Protein AF-A0A8J2QJD7-F1 (afdb_monomer)

Mean predicted aligned error: 7.19 Å

Secondary structure (DSSP, 8-state):
--SS--HHHHHHHHHHHHHHHHHHTHHHHH-SSS-HHHHHHHIIIIIHHHHHTTGGG----HHHHHHHHHHHHHHHHHHH--EE-TTS-EEPPPHHHHHHHTTT--HHHHHHHHHHHHHHHHHTS-TTSHHHHHHH---SSPPPSSPPPP-

Nearest PDB structures (foldseek):
  8s5f-assembly3_F  TM=2.044E-01  e=9.060E+00  Chlorogloeopsis sp.

Sequence (151 aa):
MSSRNKVGDEVNARIMAGSRCFYSLSKLFRSKYLRAKSKLSIYKTIIRPVTIYGCEAWSLTALETQKLAVFERKVLRKVFGPVKDADGDYRKRMNHELEALMNREKIVQIIKSQRLRWAGHVERMGKNRAPKIMTDWKPQQRRPRGRPRKR

Radius of gyration: 20.27 Å; Cα contacts (8 Å, |Δi|>4): 90; chains: 1; bounding box: 55×27×66 Å

pLDDT: mean 88.95, std 10.43, range [33.5, 97.12]

Foldseek 3Di:
DDPDPPLVVVLVVLLVQLVVQLVVCLVVLPDPPDDLVNLLVCCVPPSLCSNCPPLLPHPDDPVSLVVQQVSLLVSLCSSVDWDQDPVRDTDGDDPVNSCVSNVVDTSSVVSVVVNVVVVVVLVPDDCVDPSVVVVPDDDPDDDDPDDPDDD

Solvent-accessible surface area (backbone atoms only — not comparable to full-atom values): 9093 Å² total; per-residue (Å²): 134,74,96,66,88,50,53,66,59,54,52,51,52,22,51,51,50,21,48,52,54,47,60,74,44,40,68,61,50,69,38,84,86,55,52,72,69,57,53,48,48,50,40,63,70,51,36,46,51,55,38,50,64,72,40,63,78,54,80,74,50,74,67,54,52,49,51,54,52,51,49,53,54,53,51,50,46,68,54,65,44,63,42,71,47,96,91,67,51,80,41,79,70,52,71,66,61,54,35,58,77,50,72,68,66,46,72,68,58,52,42,52,51,46,30,51,52,48,51,54,49,42,67,72,45,59,74,89,38,67,71,31,41,63,68,70,58,72,78,93,68,81,78,72,91,73,80,79,82,84,127

Structure (mmCIF, N/CA/C/O backbone):
data_AF-A0A8J2QJD7-F1
#
_entry.id   AF-A0A8J2QJD7-F1
#
loop_
_atom_site.group_PDB
_atom_site.id
_atom_site.type_symbol
_atom_site.label_atom_id
_atom_site.label_alt_id
_atom_site.label_comp_id
_atom_site.label_asym_id
_atom_site.label_entity_id
_atom_site.label_seq_id
_atom_site.pdbx_PDB_ins_code
_atom_site.Cartn_x
_atom_site.Cartn_y
_atom_site.Cartn_z
_atom_site.occupancy
_atom_site.B_iso_or_equiv
_atom_site.auth_seq_id
_atom_site.auth_comp_id
_atom_site.auth_asym_id
_atom_site.auth_atom_id
_atom_site.pdbx_PDB_model_num
ATOM 1 N N . MET A 1 1 ? 4.359 14.177 -19.063 1.00 35.53 1 MET A N 1
ATOM 2 C CA . MET A 1 1 ? 5.285 13.190 -18.456 1.00 35.53 1 MET A CA 1
ATOM 3 C C . MET A 1 1 ? 6.493 13.955 -17.928 1.00 35.53 1 MET A C 1
ATOM 5 O O . MET A 1 1 ? 7.110 14.664 -18.707 1.00 35.53 1 MET A O 1
ATOM 9 N N . SER A 1 2 ? 6.756 13.940 -16.618 1.00 33.50 2 SER A N 1
ATOM 10 C CA . SER A 1 2 ? 7.812 14.770 -16.005 1.00 33.50 2 SER A CA 1
ATOM 11 C C . SER A 1 2 ? 9.211 14.251 -16.364 1.00 33.50 2 SER A C 1
ATOM 13 O O . SER A 1 2 ? 9.473 13.055 -16.264 1.00 33.50 2 SER A O 1
ATOM 15 N N . SER A 1 3 ? 10.108 15.154 -16.766 1.00 43.47 3 SER A N 1
ATOM 16 C CA . SER A 1 3 ? 11.447 14.898 -17.329 1.00 43.47 3 SER A CA 1
ATOM 17 C C . SER A 1 3 ? 12.481 14.315 -16.352 1.00 43.47 3 SER A C 1
ATOM 19 O O . SER A 1 3 ? 13.625 14.058 -16.724 1.00 43.47 3 SER A O 1
ATOM 21 N N . ARG A 1 4 ? 12.098 14.060 -15.096 1.00 48.75 4 ARG A N 1
ATOM 22 C CA . ARG A 1 4 ? 12.911 13.352 -14.100 1.00 48.75 4 ARG A CA 1
ATOM 23 C C . ARG A 1 4 ? 12.091 12.178 -13.584 1.00 48.75 4 ARG A C 1
ATOM 25 O O . ARG A 1 4 ? 11.202 12.363 -12.763 1.00 48.75 4 ARG A O 1
ATOM 32 N N . ASN A 1 5 ? 12.381 10.984 -14.099 1.00 56.94 5 ASN A N 1
ATOM 33 C CA . ASN A 1 5 ? 11.692 9.719 -13.824 1.00 56.94 5 ASN A CA 1
ATOM 34 C C . ASN A 1 5 ? 11.938 9.232 -12.376 1.00 56.94 5 ASN A C 1
ATOM 36 O O . ASN A 1 5 ? 12.553 8.195 -12.131 1.00 56.94 5 ASN A O 1
ATOM 40 N N . LYS A 1 6 ? 11.539 10.041 -11.391 1.00 76.75 6 LYS A N 1
ATOM 41 C CA . LYS A 1 6 ? 11.663 9.751 -9.965 1.00 76.75 6 LYS A CA 1
ATOM 42 C C . LYS A 1 6 ? 10.406 9.015 -9.524 1.00 76.75 6 LYS A C 1
ATOM 44 O O . LYS A 1 6 ? 9.474 9.620 -9.005 1.00 76.75 6 LYS A O 1
ATOM 49 N N . VAL A 1 7 ? 10.400 7.696 -9.714 1.00 82.88 7 VAL A N 1
ATOM 50 C CA . VAL A 1 7 ? 9.332 6.794 -9.237 1.00 82.88 7 VAL A CA 1
ATOM 51 C C . VAL A 1 7 ? 8.975 7.082 -7.772 1.00 82.88 7 VAL A C 1
ATOM 53 O O . VAL A 1 7 ? 7.803 7.088 -7.410 1.00 82.88 7 VAL A O 1
ATOM 56 N N . GLY A 1 8 ? 9.966 7.420 -6.941 1.00 86.56 8 GLY A N 1
ATOM 57 C CA . GLY A 1 8 ? 9.748 7.831 -5.555 1.00 86.56 8 GLY A CA 1
ATOM 58 C C . GLY A 1 8 ? 8.813 9.036 -5.376 1.00 86.56 8 GLY A C 1
ATOM 59 O O . GLY A 1 8 ? 7.991 9.019 -4.459 1.00 86.56 8 GLY A O 1
ATOM 60 N N . ASP A 1 9 ? 8.885 10.052 -6.241 1.00 90.38 9 ASP A N 1
ATOM 61 C CA . ASP A 1 9 ? 8.018 11.239 -6.166 1.00 90.38 9 ASP A CA 1
ATOM 62 C C . ASP A 1 9 ? 6.580 10.890 -6.561 1.00 90.38 9 ASP A C 1
ATOM 64 O O . ASP A 1 9 ? 5.631 11.321 -5.905 1.00 90.38 9 ASP A O 1
ATOM 68 N N . GLU A 1 10 ? 6.412 10.038 -7.575 1.00 91.44 10 GLU A N 1
ATOM 69 C CA . GLU A 1 10 ? 5.099 9.536 -7.982 1.00 91.44 10 GLU A CA 1
ATOM 70 C C . GLU A 1 10 ? 4.457 8.677 -6.883 1.00 91.44 10 GLU A C 1
ATOM 72 O O . GLU A 1 10 ? 3.295 8.885 -6.525 1.00 91.44 10 GLU A O 1
ATOM 77 N N . VAL A 1 11 ? 5.224 7.762 -6.281 1.00 92.44 11 VAL A N 1
ATOM 78 C CA . VAL A 1 11 ? 4.763 6.944 -5.151 1.00 92.44 11 VAL A CA 1
ATOM 79 C C . VAL A 1 11 ? 4.343 7.836 -3.982 1.00 92.44 11 VAL A C 1
ATOM 81 O O . VAL A 1 11 ? 3.276 7.628 -3.401 1.00 92.44 11 VAL A O 1
ATOM 84 N N . ASN A 1 12 ? 5.130 8.865 -3.653 1.00 93.81 12 ASN A N 1
A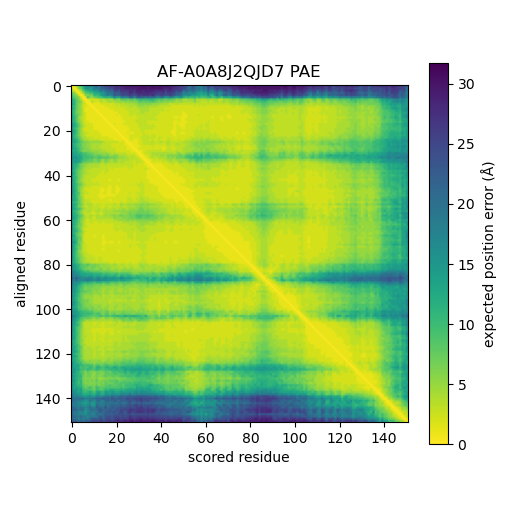TOM 85 C CA . ASN A 1 12 ? 4.766 9.821 -2.607 1.00 93.81 12 ASN A CA 1
ATOM 86 C C . ASN A 1 12 ? 3.474 10.577 -2.966 1.00 93.81 12 ASN A C 1
ATOM 88 O O . ASN A 1 12 ? 2.589 10.705 -2.119 1.00 93.81 12 ASN A O 1
ATOM 92 N N . ALA A 1 13 ? 3.319 11.032 -4.214 1.00 94.56 13 ALA A N 1
ATOM 93 C CA . ALA A 1 13 ? 2.105 11.701 -4.682 1.00 94.56 13 ALA A CA 1
ATOM 94 C C . ALA A 1 13 ? 0.862 10.812 -4.539 1.00 94.56 13 ALA A C 1
ATOM 96 O O . ALA A 1 13 ? -0.198 11.271 -4.108 1.00 94.56 13 ALA A O 1
ATOM 97 N N . ARG A 1 14 ? 0.999 9.516 -4.815 1.00 95.25 14 ARG A N 1
ATOM 98 C CA . ARG A 1 14 ? -0.088 8.537 -4.694 1.00 95.25 14 ARG A CA 1
ATOM 99 C C . ARG A 1 14 ? -0.420 8.198 -3.251 1.00 95.25 14 ARG A C 1
ATOM 101 O O . ARG A 1 14 ? -1.595 8.108 -2.906 1.00 95.25 14 ARG A O 1
ATOM 108 N N . ILE A 1 15 ? 0.585 8.113 -2.382 1.00 96.19 15 ILE A N 1
ATOM 109 C CA . ILE A 1 15 ? 0.385 8.016 -0.930 1.00 96.19 15 ILE A CA 1
ATOM 110 C C . ILE A 1 15 ? -0.350 9.258 -0.403 1.00 96.19 15 ILE A C 1
ATOM 112 O O . ILE A 1 15 ? -1.243 9.134 0.440 1.00 96.19 15 ILE A O 1
ATOM 116 N N . MET A 1 16 ? -0.027 10.455 -0.902 1.00 96.69 16 MET A N 1
ATOM 117 C CA . MET A 1 16 ? -0.748 11.681 -0.545 1.00 96.69 16 MET A CA 1
ATOM 118 C C . MET A 1 16 ? -2.196 11.655 -1.044 1.00 96.69 16 MET A C 1
ATOM 120 O O . MET A 1 16 ? -3.100 11.982 -0.276 1.00 96.69 16 MET A O 1
ATOM 124 N N . ALA A 1 17 ? -2.443 11.211 -2.278 1.00 96.69 17 ALA A N 1
ATOM 125 C CA . ALA A 1 17 ? -3.795 11.048 -2.813 1.00 96.69 17 ALA A CA 1
ATOM 126 C C . ALA A 1 17 ? -4.617 10.038 -1.990 1.00 96.69 17 ALA A C 1
ATOM 128 O O . ALA A 1 17 ? -5.733 10.342 -1.568 1.00 96.69 17 ALA A O 1
ATOM 129 N N . GLY A 1 18 ? -4.030 8.882 -1.667 1.00 96.69 18 GLY A N 1
ATOM 130 C CA . GLY A 1 18 ? -4.629 7.882 -0.783 1.00 96.69 18 GLY A CA 1
ATOM 131 C C . GLY A 1 18 ? -4.903 8.426 0.620 1.00 96.69 18 GLY A C 1
ATOM 132 O O . GLY A 1 18 ? -5.959 8.165 1.192 1.00 96.69 18 GLY A O 1
ATOM 133 N N . SER A 1 19 ? -3.996 9.245 1.161 1.00 96.56 19 SER A N 1
ATOM 134 C CA . SER A 1 19 ? -4.188 9.917 2.452 1.00 96.56 19 SER A CA 1
ATOM 135 C C . SER A 1 19 ? -5.364 10.893 2.411 1.00 96.56 19 SER A C 1
ATOM 137 O O . SER A 1 19 ? -6.206 10.857 3.304 1.00 96.56 19 SER A O 1
ATOM 139 N N . ARG A 1 20 ? -5.459 11.733 1.373 1.00 97.12 20 ARG A N 1
ATOM 140 C CA . ARG A 1 20 ? -6.580 12.671 1.180 1.00 97.12 20 ARG A CA 1
ATOM 141 C C . ARG A 1 20 ? -7.913 11.929 1.079 1.00 97.12 20 ARG A C 1
ATOM 143 O O . ARG A 1 20 ? -8.853 12.285 1.783 1.00 97.12 20 ARG A O 1
ATOM 150 N N . CYS A 1 21 ? -7.958 10.857 0.288 1.00 96.69 21 CYS A N 1
ATOM 151 C CA . CYS A 1 21 ? -9.124 9.979 0.168 1.00 96.69 21 CYS A CA 1
ATOM 152 C C . CYS A 1 21 ? -9.504 9.326 1.510 1.00 96.69 21 CYS A C 1
ATOM 154 O O . CYS A 1 21 ? -10.670 9.282 1.888 1.00 96.69 21 CYS A O 1
ATOM 156 N N . PHE A 1 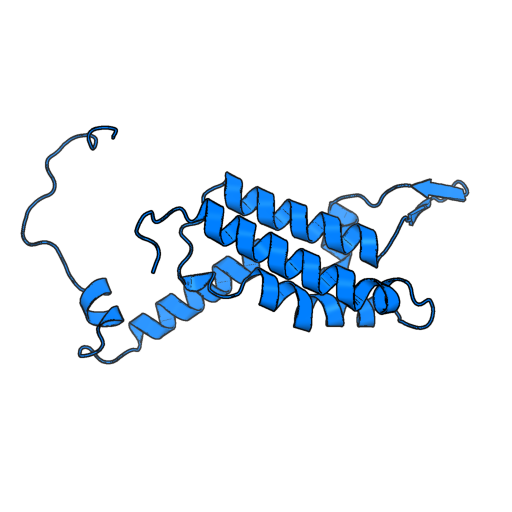22 ? -8.525 8.868 2.290 1.00 96.19 22 PHE A N 1
ATOM 157 C CA . PHE A 1 22 ? -8.796 8.343 3.625 1.00 96.19 22 PHE A CA 1
ATOM 158 C C . PHE A 1 22 ? -9.399 9.409 4.555 1.00 96.19 22 PHE A C 1
ATOM 160 O O . PHE A 1 22 ? -10.353 9.126 5.280 1.00 96.19 22 PHE A O 1
ATOM 167 N N . TYR A 1 23 ? -8.858 10.631 4.549 1.00 95.50 23 TYR A N 1
ATOM 168 C CA . TYR A 1 23 ? -9.349 11.700 5.418 1.00 95.50 23 TYR A CA 1
ATOM 169 C C . TYR A 1 23 ? -10.740 12.199 5.022 1.00 95.50 23 TYR A C 1
ATOM 171 O O . TYR A 1 23 ? -11.531 12.485 5.923 1.00 95.50 23 TYR A O 1
ATOM 179 N N . SER A 1 24 ? -11.091 12.223 3.733 1.00 95.56 24 SER A N 1
ATOM 180 C CA . SER A 1 24 ? -12.464 12.540 3.313 1.00 95.56 24 SER A CA 1
ATOM 181 C C . SER A 1 24 ? -13.470 11.494 3.813 1.00 95.56 24 SER A C 1
ATOM 183 O O . SER A 1 24 ? -14.555 11.848 4.266 1.00 95.56 24 SER A O 1
ATOM 185 N N . LEU A 1 25 ? -13.077 10.217 3.856 1.00 94.00 25 LEU A N 1
ATOM 186 C CA . LEU A 1 25 ? -13.891 9.112 4.380 1.00 94.00 25 LEU A CA 1
ATOM 187 C C . LEU A 1 25 ? -13.764 8.908 5.901 1.00 94.00 25 LEU A C 1
ATOM 189 O O . LEU A 1 25 ? -14.334 7.967 6.460 1.00 94.00 25 LEU A O 1
ATOM 193 N N . SER A 1 26 ? -13.035 9.775 6.608 1.00 91.62 26 SER A N 1
ATOM 194 C CA . SER A 1 26 ? -12.740 9.595 8.036 1.00 91.62 26 SER A CA 1
ATOM 195 C C . SER A 1 26 ? -13.995 9.509 8.911 1.00 91.62 26 SER A C 1
ATOM 197 O O . SER A 1 26 ? -14.017 8.723 9.860 1.00 91.62 26 SER A O 1
ATOM 199 N N . LYS A 1 27 ? -15.057 10.252 8.568 1.00 91.50 27 LYS A N 1
ATOM 200 C CA . LYS A 1 27 ? -16.359 10.193 9.255 1.00 91.50 27 LYS A CA 1
ATOM 201 C C . LYS A 1 27 ? -16.974 8.791 9.183 1.00 91.50 27 LYS A C 1
ATOM 203 O O . LYS A 1 27 ? -17.436 8.278 10.199 1.00 91.50 27 LYS A O 1
ATOM 208 N N . LEU A 1 28 ? -16.895 8.133 8.023 1.00 92.12 28 LEU A N 1
ATOM 209 C CA . LEU A 1 28 ? -17.382 6.761 7.849 1.00 92.12 28 LEU A CA 1
ATOM 210 C C . LEU A 1 28 ? -16.568 5.782 8.701 1.00 92.12 28 LEU A C 1
ATOM 212 O O . LEU A 1 28 ? -17.134 4.975 9.432 1.00 92.12 28 LEU A O 1
ATOM 216 N N . PHE A 1 29 ? -15.238 5.885 8.689 1.00 92.00 29 PHE A N 1
ATOM 217 C CA . PHE A 1 29 ? -14.401 4.982 9.487 1.00 92.00 29 PHE A CA 1
ATOM 218 C C . PHE A 1 29 ? -14.565 5.165 11.000 1.00 92.00 29 PHE A C 1
ATOM 220 O O . PHE A 1 29 ? -14.412 4.193 11.740 1.00 92.00 29 PHE A O 1
ATOM 227 N N . ARG A 1 30 ? -14.925 6.367 11.464 1.00 88.44 30 ARG A N 1
ATOM 228 C CA . ARG A 1 30 ? -15.246 6.640 12.876 1.00 88.44 30 ARG A CA 1
ATOM 229 C C . ARG A 1 30 ? -16.640 6.166 13.287 1.00 88.44 30 ARG A C 1
ATOM 231 O O . ARG A 1 30 ? -16.872 5.961 14.473 1.00 88.44 30 ARG A O 1
ATOM 238 N N . SER A 1 31 ? -17.549 5.960 12.334 1.00 89.81 31 SER A N 1
ATOM 239 C CA . SER A 1 31 ? -18.907 5.498 12.621 1.00 89.81 31 SER A CA 1
ATOM 240 C C . SER A 1 31 ? -18.904 4.137 13.327 1.00 89.81 31 SER A C 1
ATOM 242 O O . SER A 1 31 ? -18.224 3.197 12.892 1.00 89.81 31 SER A O 1
ATOM 244 N N . LYS A 1 32 ? -19.684 4.031 14.412 1.00 85.69 32 LYS A N 1
ATOM 245 C CA . LYS A 1 32 ? -19.929 2.776 15.144 1.00 85.69 32 LYS A CA 1
ATOM 246 C C . LYS A 1 32 ? -20.904 1.852 14.405 1.00 85.69 32 LYS A C 1
ATOM 248 O O . LYS A 1 32 ? -20.875 0.648 14.624 1.00 85.69 32 LYS A O 1
ATOM 253 N N . TYR A 1 33 ? -21.708 2.398 13.491 1.00 89.56 33 TYR A N 1
ATOM 254 C CA . TYR A 1 33 ? -22.707 1.645 12.727 1.00 89.56 33 TYR A CA 1
ATOM 255 C C . TYR A 1 33 ? -22.091 0.749 11.645 1.00 89.56 33 TYR A C 1
ATOM 257 O O . TYR A 1 33 ? -22.700 -0.225 11.209 1.00 89.56 33 TYR A O 1
ATOM 265 N N . LEU A 1 34 ? -20.866 1.053 11.202 1.00 89.62 34 LEU A N 1
ATOM 266 C CA . LEU A 1 34 ? -20.178 0.245 10.202 1.00 89.62 34 LEU A CA 1
ATOM 267 C C . LEU A 1 34 ? -19.401 -0.898 10.853 1.00 89.62 34 LEU A C 1
ATOM 269 O O . LEU A 1 34 ? -18.459 -0.684 11.619 1.00 89.62 34 LEU A O 1
ATOM 273 N N . ARG A 1 35 ? -19.738 -2.125 10.449 1.00 91.50 35 ARG A N 1
ATOM 274 C CA . ARG A 1 35 ? -18.983 -3.331 10.808 1.00 91.50 35 ARG A CA 1
ATOM 275 C C . ARG A 1 35 ? -17.550 -3.258 10.271 1.00 91.50 35 ARG A C 1
ATOM 277 O O . ARG A 1 35 ? -17.290 -2.689 9.208 1.00 91.50 35 ARG A O 1
ATOM 284 N N . ALA A 1 36 ? -16.624 -3.918 10.966 1.00 89.25 36 ALA A N 1
ATOM 285 C CA . ALA A 1 36 ? -15.214 -4.002 10.579 1.00 89.25 36 ALA A CA 1
ATOM 286 C C . ALA A 1 36 ? -15.023 -4.524 9.140 1.00 89.25 36 ALA A C 1
ATOM 288 O O . ALA A 1 36 ? -14.242 -3.958 8.377 1.00 89.25 36 ALA A O 1
ATOM 289 N N . LYS A 1 37 ? -15.799 -5.542 8.736 1.00 90.94 37 LYS A N 1
ATOM 290 C CA . LYS A 1 37 ? -15.784 -6.094 7.370 1.00 90.94 37 LYS A CA 1
ATOM 291 C C . LYS A 1 37 ? -16.167 -5.050 6.315 1.00 90.94 37 LYS A C 1
ATOM 293 O O . LYS A 1 37 ? -15.502 -4.955 5.292 1.00 90.94 37 LYS A O 1
ATOM 298 N N . SER A 1 38 ? -17.181 -4.225 6.575 1.00 93.12 38 SER A N 1
ATOM 299 C CA . SER A 1 38 ? -17.596 -3.161 5.650 1.00 93.12 38 SER A CA 1
ATOM 300 C C . SER A 1 38 ? -16.525 -2.078 5.527 1.00 93.12 38 SER A C 1
ATOM 302 O O . SER A 1 38 ? -16.199 -1.659 4.420 1.00 93.12 38 SER A O 1
ATOM 304 N N . LYS A 1 39 ? -15.905 -1.676 6.646 1.00 92.81 39 LYS A N 1
ATOM 305 C CA . LYS A 1 39 ? -14.768 -0.739 6.636 1.00 92.81 39 LYS A CA 1
ATOM 306 C C . LYS A 1 39 ? -13.585 -1.295 5.837 1.00 92.81 39 LYS A C 1
ATOM 308 O O . LYS A 1 39 ? -12.961 -0.564 5.069 1.00 92.81 39 LYS A O 1
ATOM 313 N N . LEU A 1 40 ? -13.309 -2.592 5.977 1.00 92.75 40 LEU A N 1
ATOM 314 C CA . LEU A 1 40 ? -12.295 -3.2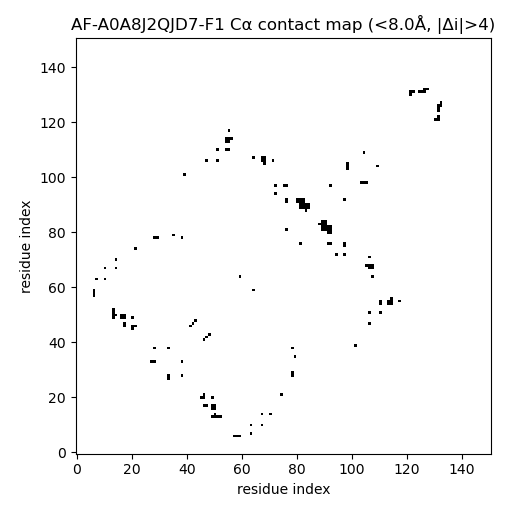79 5.186 1.00 92.75 40 LEU A CA 1
ATOM 315 C C . LEU A 1 40 ? -12.624 -3.248 3.689 1.00 92.75 40 LEU A C 1
ATOM 317 O O . LEU A 1 40 ? -11.749 -2.926 2.887 1.00 92.75 40 LEU A O 1
ATOM 321 N N . SER A 1 41 ? -13.872 -3.541 3.316 1.00 93.38 41 SER A N 1
ATOM 322 C CA . SER A 1 41 ? -14.315 -3.463 1.922 1.00 93.38 41 SER A CA 1
ATOM 323 C C . SER A 1 41 ? -14.113 -2.062 1.352 1.00 93.38 41 SER A C 1
ATOM 325 O O . SER A 1 41 ? -13.489 -1.941 0.307 1.00 93.38 41 SER A O 1
ATOM 327 N N . ILE A 1 42 ? -14.519 -1.006 2.070 1.00 94.25 42 ILE A N 1
ATOM 328 C CA . ILE A 1 42 ? -14.315 0.395 1.651 1.00 94.25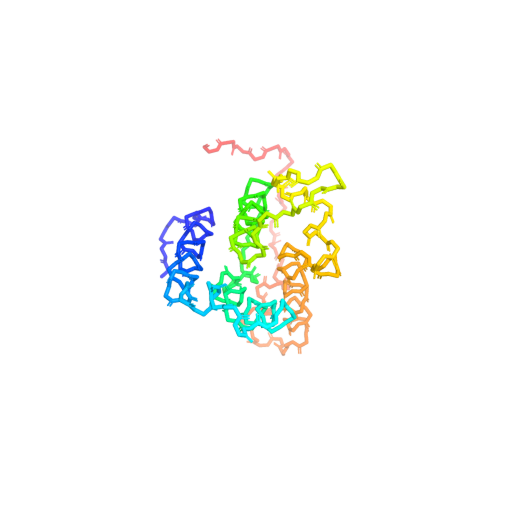 42 ILE A CA 1
ATOM 329 C C . ILE A 1 42 ? -12.827 0.697 1.423 1.00 94.25 42 ILE A C 1
ATOM 331 O O . ILE A 1 42 ? -12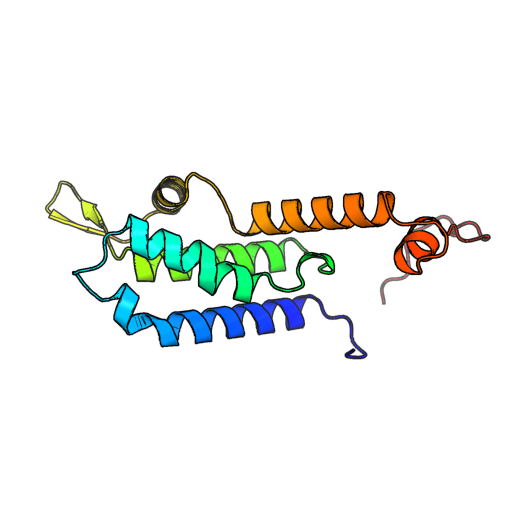.455 1.332 0.435 1.00 94.25 42 ILE A O 1
ATOM 335 N N . TYR A 1 43 ? -11.949 0.229 2.314 1.00 94.12 43 TYR A N 1
ATOM 336 C CA . TYR A 1 43 ? -10.508 0.377 2.119 1.00 94.12 43 TYR A CA 1
ATOM 337 C C . TYR A 1 43 ? -10.036 -0.313 0.828 1.00 94.12 43 TYR A C 1
ATOM 339 O O . TYR A 1 43 ? -9.319 0.302 0.033 1.00 94.12 43 TYR A O 1
ATOM 347 N N . LYS A 1 44 ? -10.447 -1.569 0.610 1.00 93.94 44 LYS A N 1
ATOM 348 C CA . LYS A 1 44 ? -10.045 -2.368 -0.555 1.00 93.94 44 LYS A CA 1
ATOM 349 C C . LYS A 1 44 ? -10.579 -1.809 -1.875 1.00 93.94 44 LYS A C 1
ATOM 351 O O . LYS A 1 44 ? -9.873 -1.916 -2.871 1.00 93.94 44 LYS A O 1
ATOM 356 N N . THR A 1 45 ? -11.779 -1.229 -1.890 1.00 94.75 45 THR A N 1
ATOM 357 C CA . THR A 1 45 ? -12.442 -0.766 -3.119 1.00 94.75 45 THR A CA 1
ATOM 358 C C . THR A 1 45 ? -12.180 0.697 -3.451 1.00 94.75 45 THR A C 1
ATOM 360 O O . THR A 1 45 ? -12.202 1.047 -4.624 1.00 94.75 45 THR A O 1
ATOM 363 N N . ILE A 1 46 ? -11.906 1.553 -2.460 1.00 95.62 46 ILE A N 1
ATOM 364 C CA . ILE A 1 46 ? -11.746 2.997 -2.694 1.00 95.62 46 ILE A CA 1
ATOM 365 C C . ILE A 1 46 ? -10.300 3.440 -2.462 1.00 95.62 46 ILE A C 1
ATOM 367 O O . ILE A 1 46 ? -9.623 3.903 -3.378 1.00 95.62 46 ILE A O 1
ATOM 371 N N . ILE A 1 47 ? -9.782 3.270 -1.245 1.00 95.69 47 ILE A N 1
ATOM 372 C CA . ILE A 1 47 ? -8.486 3.855 -0.857 1.00 95.69 47 ILE A CA 1
ATOM 373 C C . ILE A 1 47 ? -7.321 3.134 -1.535 1.00 95.69 47 ILE A C 1
ATOM 375 O O . ILE A 1 47 ? -6.374 3.771 -2.010 1.00 95.69 47 ILE A O 1
ATOM 379 N N . ARG A 1 48 ? -7.364 1.798 -1.556 1.00 95.38 48 ARG A N 1
ATOM 380 C CA . ARG A 1 48 ? -6.293 0.984 -2.132 1.00 95.38 48 ARG A CA 1
ATOM 381 C C . ARG A 1 48 ? -6.122 1.273 -3.632 1.00 95.38 48 ARG A C 1
ATOM 383 O O . ARG A 1 48 ? -4.993 1.612 -3.986 1.00 95.38 48 ARG A O 1
ATOM 390 N N . PRO A 1 49 ? -7.167 1.251 -4.486 1.00 95.69 49 PRO A N 1
ATOM 391 C CA . PRO A 1 49 ? -7.040 1.586 -5.906 1.00 95.69 49 PRO A CA 1
ATOM 392 C C . PRO A 1 49 ? -6.497 2.993 -6.154 1.00 95.69 49 PRO A C 1
ATOM 394 O O . PRO A 1 49 ? -5.601 3.155 -6.976 1.00 95.69 49 PRO A O 1
ATOM 397 N N . VAL A 1 50 ? -6.942 3.996 -5.387 1.00 96.44 50 VAL A N 1
ATOM 398 C CA . VAL A 1 50 ? -6.415 5.373 -5.487 1.00 96.44 50 VAL A CA 1
ATOM 399 C C . VAL A 1 50 ? -4.91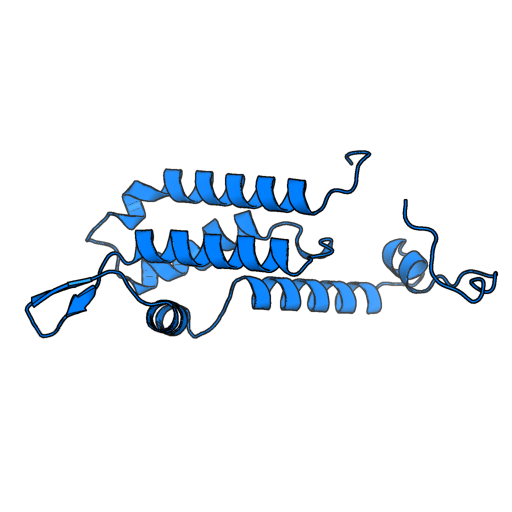0 5.420 -5.207 1.00 96.44 50 VAL A C 1
ATOM 401 O O . VAL A 1 50 ? -4.165 6.139 -5.876 1.00 96.44 50 VAL A O 1
ATOM 404 N N . THR A 1 51 ? -4.454 4.626 -4.237 1.00 95.81 51 THR A N 1
ATOM 405 C CA . THR A 1 51 ? -3.047 4.577 -3.822 1.00 95.81 51 THR A CA 1
ATOM 406 C C . THR A 1 51 ? -2.169 3.823 -4.819 1.00 95.81 51 THR A C 1
ATOM 408 O O . THR A 1 51 ? -1.006 4.173 -4.965 1.00 95.81 51 THR A O 1
ATOM 411 N N . ILE A 1 52 ? -2.684 2.790 -5.493 1.00 95.00 52 ILE A N 1
ATOM 412 C CA . ILE A 1 52 ? -1.903 1.945 -6.419 1.00 95.00 52 ILE A CA 1
ATOM 413 C C . ILE A 1 52 ? -2.157 2.259 -7.894 1.00 95.00 52 ILE A C 1
ATOM 415 O O . ILE A 1 52 ? -1.712 1.517 -8.768 1.00 95.00 52 ILE A O 1
ATOM 419 N N . TYR A 1 53 ? -2.889 3.327 -8.196 1.00 93.56 53 TYR A N 1
ATOM 420 C CA . TYR A 1 53 ? -3.155 3.703 -9.576 1.00 93.56 53 TYR A CA 1
ATOM 421 C C . TYR A 1 53 ? -1.842 3.936 -10.332 1.00 93.56 53 TYR A C 1
ATOM 423 O O . TYR A 1 53 ? -0.992 4.710 -9.887 1.00 93.56 53 TYR A O 1
ATOM 431 N N . GLY A 1 54 ? -1.703 3.291 -11.492 1.00 89.62 54 GLY A N 1
ATOM 432 C CA . GLY A 1 54 ? -0.504 3.384 -12.327 1.00 89.62 54 GLY A CA 1
ATOM 433 C C . GLY A 1 54 ? 0.676 2.535 -11.845 1.00 89.62 54 GLY A C 1
ATOM 434 O O . GLY A 1 54 ? 1.753 2.618 -12.428 1.00 89.62 54 GLY A O 1
ATOM 435 N N . CYS A 1 55 ? 0.500 1.676 -10.831 1.00 92.31 55 CYS A N 1
ATOM 436 C CA . CYS A 1 55 ? 1.606 0.887 -10.281 1.00 92.31 55 CYS A CA 1
ATOM 437 C C . CYS A 1 55 ? 2.223 -0.126 -11.258 1.00 92.31 55 CYS A C 1
ATOM 439 O O . CYS A 1 55 ? 3.300 -0.659 -10.993 1.00 92.31 55 CYS A O 1
ATOM 441 N N . GLU A 1 56 ? 1.545 -0.412 -12.370 1.00 89.94 56 GLU A N 1
ATOM 442 C CA . GLU A 1 56 ? 2.031 -1.271 -13.453 1.00 89.94 56 GLU A CA 1
ATOM 443 C C . GLU A 1 56 ? 3.330 -0.733 -14.072 1.00 89.94 56 GLU A C 1
ATOM 445 O O . GLU A 1 56 ? 4.211 -1.515 -14.428 1.00 89.94 56 GLU A O 1
ATOM 450 N N . ALA A 1 57 ? 3.484 0.596 -14.108 1.00 87.06 57 ALA A N 1
ATOM 451 C CA . ALA A 1 57 ? 4.657 1.285 -14.640 1.00 87.06 57 ALA A CA 1
ATOM 452 C C . ALA A 1 57 ? 5.740 1.580 -13.582 1.00 87.06 57 ALA A C 1
ATOM 454 O O . ALA A 1 57 ? 6.793 2.125 -13.913 1.00 87.06 57 ALA A O 1
ATOM 455 N N . TRP A 1 58 ? 5.517 1.244 -12.304 1.00 90.00 58 TRP A N 1
ATOM 456 C CA . TRP A 1 58 ? 6.462 1.586 -11.238 1.00 90.00 58 TRP A CA 1
ATOM 457 C C . TRP A 1 58 ? 7.625 0.601 -11.138 1.00 90.00 58 TRP A C 1
ATOM 459 O O . TRP A 1 58 ? 7.455 -0.590 -10.850 1.00 90.00 58 TRP A O 1
ATOM 469 N N . SER A 1 59 ? 8.838 1.140 -11.228 1.00 87.00 59 SER A N 1
ATOM 470 C CA . SER A 1 59 ? 10.071 0.455 -10.833 1.00 87.00 59 SER A CA 1
ATOM 471 C C . SER A 1 59 ? 10.318 0.641 -9.334 1.00 87.00 59 SER A C 1
ATOM 473 O O . SER A 1 59 ? 11.120 1.475 -8.929 1.00 87.00 59 SER A O 1
ATOM 475 N N . LEU A 1 60 ? 9.585 -0.113 -8.507 1.00 88.25 60 LEU A N 1
ATOM 476 C CA . LEU A 1 60 ? 9.686 -0.034 -7.045 1.00 88.25 60 LEU A CA 1
ATOM 477 C C . LEU A 1 60 ? 11.020 -0.584 -6.517 1.00 88.25 60 LEU A C 1
ATOM 479 O O . LEU A 1 60 ? 11.348 -1.752 -6.729 1.00 88.25 60 LEU A O 1
ATOM 483 N N . THR A 1 61 ? 11.729 0.229 -5.742 1.00 91.00 61 THR A N 1
ATOM 484 C CA . THR A 1 61 ? 12.827 -0.181 -4.862 1.00 91.00 61 THR A CA 1
ATOM 485 C C . THR A 1 61 ? 12.291 -0.709 -3.524 1.00 91.00 61 THR A C 1
ATOM 487 O O . THR A 1 61 ? 11.098 -0.610 -3.201 1.00 91.00 61 THR A O 1
ATOM 490 N N . ALA A 1 62 ? 13.186 -1.267 -2.702 1.00 91.06 62 ALA A N 1
ATOM 491 C CA . ALA A 1 62 ? 12.854 -1.707 -1.347 1.00 91.06 62 ALA A CA 1
ATOM 492 C C . ALA A 1 62 ? 12.293 -0.559 -0.485 1.00 91.06 62 ALA A C 1
ATOM 494 O O . ALA A 1 62 ? 11.341 -0.765 0.272 1.00 91.06 62 ALA A O 1
ATOM 495 N N . LEU A 1 63 ? 12.815 0.660 -0.661 1.00 92.38 63 LEU A N 1
ATOM 496 C CA . LEU A 1 63 ? 12.384 1.839 0.086 1.00 92.38 63 LEU A CA 1
ATOM 497 C C . LEU A 1 63 ? 10.939 2.231 -0.250 1.00 92.38 63 LEU A C 1
ATOM 499 O O . LEU A 1 63 ? 10.130 2.428 0.657 1.00 92.38 63 LEU A O 1
ATOM 503 N N . GLU A 1 64 ? 10.575 2.322 -1.535 1.00 92.69 64 GLU A N 1
ATOM 504 C CA . GLU A 1 64 ? 9.191 2.654 -1.913 1.00 92.69 64 GLU A CA 1
ATOM 505 C C . GLU A 1 64 ? 8.208 1.554 -1.506 1.00 92.69 64 GLU A C 1
ATOM 507 O O . GLU A 1 64 ? 7.108 1.839 -1.027 1.00 92.69 64 GLU A O 1
ATOM 512 N N . THR A 1 65 ? 8.628 0.293 -1.620 1.00 93.38 65 THR A N 1
ATOM 513 C CA . THR A 1 65 ? 7.838 -0.857 -1.165 1.00 93.38 65 THR A CA 1
ATOM 514 C C . THR A 1 65 ? 7.532 -0.756 0.332 1.00 93.38 65 THR A C 1
ATOM 516 O O . THR A 1 65 ? 6.388 -0.951 0.756 1.00 93.38 65 THR A O 1
ATOM 519 N N . GLN A 1 66 ? 8.532 -0.391 1.140 1.00 94.69 66 GLN A N 1
ATOM 520 C CA . GLN A 1 66 ? 8.360 -0.177 2.573 1.00 94.69 66 GLN A CA 1
ATOM 521 C C . GLN A 1 66 ? 7.431 1.007 2.863 1.00 94.69 66 GLN A C 1
ATOM 523 O O . GLN A 1 66 ? 6.547 0.881 3.710 1.00 94.69 66 GLN A O 1
ATOM 528 N N . LYS A 1 67 ? 7.566 2.131 2.145 1.00 94.75 67 LYS A N 1
ATOM 529 C CA . LYS A 1 67 ? 6.678 3.298 2.301 1.00 94.75 67 LYS A CA 1
ATOM 530 C C . LYS A 1 67 ? 5.208 2.940 2.077 1.00 94.75 67 LYS A C 1
ATOM 532 O O . LYS A 1 67 ? 4.361 3.304 2.892 1.00 94.75 67 LYS A O 1
ATOM 537 N N . LEU A 1 68 ? 4.907 2.181 1.022 1.00 95.00 68 LEU A N 1
ATOM 538 C CA . LEU A 1 68 ? 3.547 1.719 0.719 1.00 95.00 68 LEU A CA 1
ATOM 539 C C . LEU A 1 68 ? 3.000 0.788 1.811 1.00 95.00 68 LEU A C 1
ATOM 541 O O . LEU A 1 68 ? 1.861 0.952 2.251 1.00 95.00 68 LEU A O 1
ATOM 545 N N . ALA A 1 69 ? 3.821 -0.140 2.310 1.00 94.44 69 ALA A N 1
ATOM 546 C CA . ALA A 1 69 ? 3.433 -1.027 3.406 1.00 94.44 69 ALA A CA 1
ATOM 547 C C . ALA A 1 69 ? 3.194 -0.265 4.726 1.00 94.44 69 ALA A C 1
ATOM 549 O O . ALA A 1 69 ? 2.262 -0.571 5.472 1.00 94.44 69 ALA A O 1
ATOM 550 N N . VAL A 1 70 ? 4.016 0.746 5.026 1.00 95.31 70 VAL A N 1
ATOM 551 C CA . VAL A 1 70 ? 3.832 1.625 6.193 1.00 95.31 70 VAL A CA 1
ATOM 552 C C . VAL A 1 70 ? 2.539 2.425 6.063 1.00 95.31 70 VAL A C 1
ATOM 554 O O . VAL A 1 70 ? 1.786 2.513 7.035 1.00 95.31 70 VAL A O 1
ATOM 557 N N . PHE A 1 71 ? 2.248 2.959 4.875 1.00 95.81 71 PHE A N 1
ATOM 558 C CA . PHE A 1 71 ? 0.995 3.656 4.600 1.00 95.81 71 PHE A CA 1
ATOM 559 C C . PHE A 1 71 ? -0.228 2.753 4.822 1.00 95.81 71 PHE A C 1
ATOM 561 O O . PHE A 1 71 ? -1.114 3.134 5.589 1.00 95.81 71 PHE A O 1
ATOM 568 N N . GLU A 1 72 ? -0.255 1.545 4.242 1.00 95.12 72 GLU A N 1
ATOM 569 C CA . GLU A 1 72 ? -1.351 0.580 4.438 1.00 95.12 72 GLU A CA 1
ATOM 570 C C . GLU A 1 72 ? -1.568 0.308 5.933 1.00 95.12 72 GLU A C 1
ATOM 572 O O . GLU A 1 72 ? -2.660 0.523 6.458 1.00 95.12 72 GLU A O 1
ATOM 577 N N . ARG A 1 73 ? -0.507 -0.031 6.675 1.00 94.75 73 ARG A N 1
ATOM 578 C CA . ARG A 1 73 ? -0.609 -0.280 8.122 1.00 94.75 73 ARG A CA 1
ATOM 579 C C . ARG A 1 73 ? -1.054 0.953 8.915 1.00 94.75 73 ARG A C 1
ATOM 581 O O . ARG A 1 73 ? -1.730 0.809 9.932 1.00 94.75 73 ARG A O 1
ATOM 588 N N . LYS A 1 74 ? -0.675 2.166 8.501 1.00 94.44 74 LYS A N 1
ATOM 589 C CA . LYS A 1 74 ? -1.114 3.418 9.142 1.00 94.44 74 LYS A CA 1
ATOM 590 C C . LYS A 1 74 ? -2.616 3.628 8.962 1.00 94.44 74 LYS A C 1
ATOM 592 O O . LYS A 1 74 ? -3.290 3.958 9.936 1.00 94.44 74 LYS A O 1
ATOM 597 N N . VAL A 1 75 ? -3.133 3.409 7.753 1.00 93.88 75 VAL A N 1
ATOM 598 C CA . VAL A 1 75 ? -4.568 3.506 7.456 1.00 93.88 75 VAL A CA 1
ATOM 599 C C . VAL A 1 75 ? -5.345 2.458 8.248 1.00 93.88 75 VAL A C 1
ATOM 601 O O . VAL A 1 75 ? -6.253 2.816 8.993 1.00 93.88 75 VAL A O 1
ATOM 604 N N . LEU A 1 76 ? -4.940 1.187 8.188 1.00 93.31 76 LEU A N 1
ATOM 605 C CA . LEU A 1 76 ? -5.658 0.096 8.857 1.00 93.31 76 LEU A CA 1
ATOM 606 C C . LEU A 1 76 ? -5.734 0.280 10.378 1.00 93.31 76 LEU A C 1
ATOM 608 O O . LEU A 1 76 ? -6.790 0.062 10.966 1.00 93.31 76 LEU A O 1
ATOM 612 N N . ARG A 1 77 ? -4.663 0.760 11.025 1.00 93.31 77 ARG A N 1
ATOM 613 C CA . ARG A 1 77 ? -4.706 1.072 12.466 1.00 93.31 77 ARG A CA 1
ATOM 614 C C . ARG A 1 77 ? -5.691 2.181 12.808 1.00 93.31 77 ARG A C 1
ATOM 616 O O . ARG A 1 77 ? -6.320 2.117 13.856 1.00 93.31 77 ARG A O 1
ATOM 623 N N . LYS A 1 78 ? -5.842 3.187 11.944 1.00 92.12 78 LYS A N 1
ATOM 624 C CA . LYS A 1 78 ? -6.851 4.234 12.152 1.00 92.12 78 LYS A CA 1
ATOM 625 C C . LYS A 1 78 ? -8.271 3.721 11.915 1.00 92.12 78 LYS A C 1
ATOM 627 O O . LYS A 1 78 ? -9.186 4.183 12.582 1.00 92.12 78 LYS A O 1
ATOM 632 N N . VAL A 1 79 ? -8.451 2.786 10.982 1.00 92.00 79 VAL A N 1
ATOM 633 C CA . VAL A 1 79 ? -9.757 2.193 10.657 1.00 92.00 79 VAL A CA 1
ATOM 634 C C . VAL A 1 79 ? -10.254 1.259 11.763 1.00 92.00 79 VAL A C 1
ATOM 636 O O . VAL A 1 79 ? -11.416 1.346 12.154 1.00 92.00 79 VAL A O 1
ATOM 639 N N . PHE A 1 80 ? -9.393 0.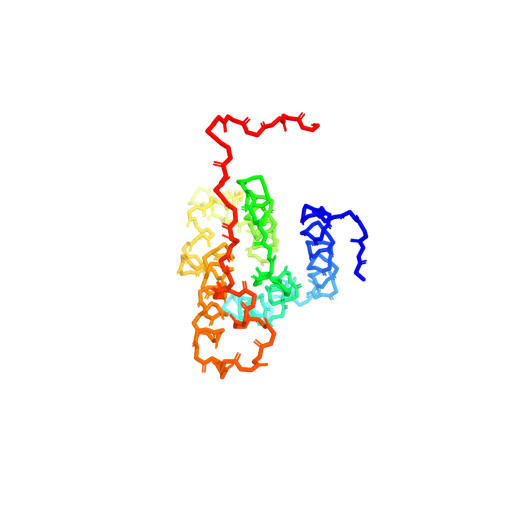365 12.255 1.00 90.25 80 PHE A N 1
ATOM 640 C CA . PHE A 1 80 ? -9.766 -0.661 13.239 1.00 90.25 80 PHE A CA 1
ATOM 641 C C . PHE A 1 80 ? -9.505 -0.262 14.692 1.00 90.25 80 PHE A C 1
ATOM 643 O O . PHE A 1 80 ? -9.970 -0.952 15.598 1.00 90.25 80 PHE A O 1
ATOM 650 N N . GLY A 1 81 ? -8.771 0.828 14.918 1.00 90.06 81 GLY A N 1
ATOM 651 C CA . GLY A 1 81 ? -8.488 1.338 16.253 1.00 90.06 81 GLY A CA 1
ATOM 652 C C . GLY A 1 81 ? -7.626 0.399 17.111 1.00 90.06 81 GLY A C 1
ATOM 653 O O . GLY A 1 81 ? -7.036 -0.563 16.596 1.00 90.06 81 GLY A O 1
ATOM 654 N N . PRO A 1 82 ? -7.518 0.697 18.418 1.00 91.06 82 PRO A N 1
ATOM 655 C CA . PRO A 1 82 ? -6.822 -0.152 19.378 1.00 91.06 82 PRO A CA 1
ATOM 656 C C . PRO A 1 82 ? -7.542 -1.494 19.581 1.00 91.06 82 PRO A C 1
ATOM 658 O O . PRO A 1 82 ? -8.673 -1.701 19.131 1.00 91.06 82 PRO A O 1
ATOM 661 N N . VAL A 1 83 ? -6.853 -2.421 20.235 1.00 90.69 83 VAL A N 1
ATOM 662 C CA . VAL A 1 83 ? -7.413 -3.685 20.721 1.00 90.69 83 VAL A CA 1
ATOM 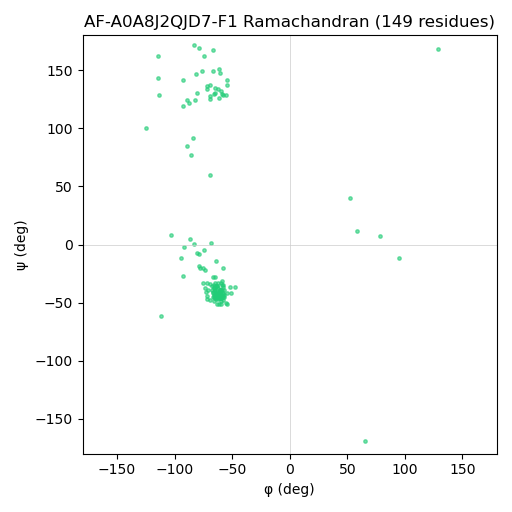663 C C . VAL A 1 83 ? -7.369 -3.669 22.245 1.00 90.69 83 VAL A C 1
ATOM 665 O O . VAL A 1 83 ? -6.451 -3.085 22.819 1.00 90.69 83 VAL A O 1
ATOM 668 N N . LYS A 1 84 ? -8.398 -4.237 22.872 1.00 89.88 84 LYS A N 1
ATOM 669 C CA . LYS A 1 84 ? -8.471 -4.400 24.321 1.00 89.88 84 LYS A CA 1
ATOM 670 C C . LYS A 1 84 ? -7.840 -5.745 24.671 1.00 89.88 84 LYS A C 1
ATOM 672 O O . LYS A 1 84 ? -8.241 -6.750 24.082 1.00 89.88 84 LYS A O 1
ATOM 677 N N . ASP A 1 85 ? -6.851 -5.736 25.553 1.00 88.69 85 ASP A N 1
ATOM 678 C CA . ASP A 1 85 ? -6.209 -6.951 26.048 1.00 88.69 85 ASP A CA 1
ATOM 679 C C . ASP A 1 85 ? -7.051 -7.636 27.127 1.00 88.69 85 ASP A C 1
ATOM 681 O O . ASP A 1 85 ? -8.048 -7.085 27.606 1.00 88.69 85 ASP A O 1
ATOM 685 N N . ALA A 1 86 ? -6.658 -8.863 27.478 1.00 86.00 86 ALA A N 1
ATOM 686 C CA . ALA A 1 86 ? -7.318 -9.662 28.509 1.00 86.00 86 ALA A CA 1
ATOM 687 C C . ALA A 1 86 ? -7.335 -8.941 29.867 1.00 86.00 86 ALA A C 1
ATOM 689 O O . ALA A 1 86 ? -8.341 -8.994 30.569 1.00 86.00 86 ALA A O 1
ATOM 690 N N . ASP A 1 87 ? -6.278 -8.182 30.162 1.00 85.12 87 ASP A N 1
ATOM 691 C CA . ASP A 1 87 ? -6.114 -7.394 31.390 1.00 85.12 87 ASP A CA 1
ATOM 692 C C . ASP A 1 87 ? -6.981 -6.120 31.421 1.00 85.12 87 ASP A C 1
ATOM 694 O O . ASP A 1 87 ? -7.047 -5.414 32.421 1.00 85.12 87 ASP A O 1
ATOM 698 N N . GLY A 1 88 ? -7.688 -5.816 30.327 1.00 86.62 88 GLY A N 1
ATOM 699 C CA . GLY A 1 88 ? -8.600 -4.678 30.229 1.00 86.62 88 GLY A CA 1
ATOM 700 C C . GLY A 1 88 ? -7.995 -3.413 29.617 1.00 86.62 88 GLY A C 1
ATOM 701 O O . GLY A 1 88 ? -8.756 -2.518 29.232 1.00 86.62 88 GLY A O 1
ATOM 702 N N . ASP A 1 89 ? -6.675 -3.373 29.444 1.00 91.50 89 ASP A N 1
ATOM 703 C CA . ASP A 1 89 ? -5.954 -2.243 28.865 1.00 91.50 89 ASP A CA 1
ATOM 704 C C . ASP A 1 89 ? -6.086 -2.154 27.341 1.00 91.50 89 ASP A C 1
ATOM 706 O O . ASP A 1 89 ? -6.225 -3.146 26.618 1.00 91.50 89 ASP A O 1
ATOM 710 N N . TYR A 1 90 ? -6.035 -0.924 26.826 1.00 90.81 90 TYR A N 1
ATOM 711 C CA . TYR A 1 90 ? -6.037 -0.669 25.389 1.00 90.81 90 TYR A CA 1
ATOM 712 C C . TYR A 1 90 ? -4.616 -0.582 24.855 1.00 90.81 90 TYR A C 1
ATOM 714 O O . TYR A 1 90 ? -3.881 0.359 25.158 1.00 90.81 90 TYR A O 1
ATOM 722 N N . ARG A 1 91 ? -4.271 -1.483 23.935 1.00 92.75 91 ARG A N 1
ATOM 723 C CA . ARG A 1 91 ? -2.997 -1.429 23.217 1.00 92.75 91 ARG A CA 1
ATOM 724 C C . ARG A 1 91 ? -3.156 -1.177 21.726 1.00 92.75 91 ARG A C 1
ATOM 726 O O . ARG A 1 91 ? -4.200 -1.378 21.093 1.00 92.75 91 ARG A O 1
ATOM 733 N N . LYS A 1 92 ? -2.049 -0.758 21.117 1.00 90.00 92 LYS A N 1
ATOM 734 C CA . LYS A 1 92 ? -1.935 -0.628 19.664 1.00 90.00 92 LYS A CA 1
ATOM 735 C C . LYS A 1 92 ? -1.875 -2.014 19.017 1.00 90.00 92 LYS A C 1
ATOM 737 O O . LYS A 1 92 ? -1.108 -2.874 19.439 1.00 90.00 92 LYS A O 1
ATOM 742 N N . ARG A 1 93 ? -2.615 -2.193 17.918 1.00 92.44 93 ARG A N 1
ATOM 743 C CA . ARG A 1 93 ? -2.574 -3.434 17.131 1.00 92.44 93 ARG A CA 1
ATOM 744 C C . ARG A 1 93 ? -1.191 -3.708 16.539 1.00 92.44 93 ARG A C 1
ATOM 746 O O . ARG A 1 93 ? -0.578 -2.826 15.908 1.00 92.44 93 ARG A O 1
ATOM 753 N N . MET A 1 94 ? -0.751 -4.952 16.691 1.00 92.44 94 MET A N 1
ATOM 754 C CA . MET A 1 94 ? 0.497 -5.478 16.150 1.00 92.44 94 MET A CA 1
ATOM 755 C C . MET A 1 94 ? 0.400 -5.703 14.635 1.00 92.44 94 MET A C 1
ATOM 757 O O . MET A 1 94 ? -0.682 -5.747 14.050 1.00 92.44 94 MET A O 1
ATOM 761 N N . ASN A 1 95 ? 1.549 -5.826 13.962 1.00 91.69 95 ASN A N 1
ATOM 762 C CA . ASN A 1 95 ? 1.581 -6.010 12.506 1.00 91.69 95 ASN A CA 1
ATOM 763 C C . ASN A 1 95 ? 0.885 -7.308 12.066 1.00 91.69 95 ASN A C 1
ATOM 765 O O . ASN A 1 95 ? 0.151 -7.280 11.084 1.00 91.69 95 ASN A O 1
ATOM 769 N N . HIS A 1 96 ? 1.085 -8.414 12.789 1.00 90.31 96 HIS A N 1
ATOM 770 C CA . HIS A 1 96 ? 0.499 -9.709 12.435 1.00 90.31 96 HIS A CA 1
ATOM 771 C C . HIS A 1 96 ? -1.035 -9.715 12.584 1.00 90.31 96 HIS A C 1
ATOM 773 O O . HIS A 1 96 ? -1.721 -10.283 11.740 1.00 90.31 96 HIS A O 1
ATOM 779 N N . GLU A 1 97 ? -1.587 -9.008 13.580 1.00 91.44 97 GLU A N 1
ATOM 780 C CA . GLU A 1 97 ? -3.040 -8.853 13.761 1.00 91.44 97 GLU A CA 1
ATOM 781 C C . GLU A 1 97 ? -3.672 -8.101 12.583 1.00 91.44 97 GLU A C 1
ATOM 783 O O . GLU A 1 97 ? -4.722 -8.486 12.072 1.00 91.44 97 GLU A O 1
ATOM 788 N N . LEU A 1 98 ? -3.013 -7.037 12.104 1.00 90.56 98 LEU A N 1
ATOM 789 C CA . LEU A 1 98 ? -3.460 -6.311 10.911 1.00 90.56 98 LEU A CA 1
ATOM 790 C C . LEU A 1 98 ? -3.391 -7.192 9.661 1.00 90.56 98 LEU A C 1
ATOM 792 O O . LEU A 1 98 ? -4.281 -7.134 8.819 1.00 90.56 98 LEU A O 1
ATOM 796 N N . GLU A 1 99 ? -2.344 -8.008 9.534 1.00 88.44 99 GLU A N 1
ATOM 797 C CA . GLU A 1 99 ? -2.196 -8.935 8.411 1.00 88.44 99 GLU A CA 1
ATOM 798 C C . GLU A 1 99 ? -3.284 -10.018 8.425 1.00 88.44 99 GLU A C 1
ATOM 800 O O . GLU A 1 99 ? -3.815 -10.343 7.363 1.00 88.44 99 GLU A O 1
ATOM 805 N N . ALA A 1 100 ? -3.689 -10.504 9.600 1.00 89.62 100 ALA A N 1
ATOM 806 C CA . ALA A 1 100 ? -4.817 -11.422 9.744 1.00 89.62 100 ALA A CA 1
ATOM 807 C C . ALA A 1 100 ? -6.145 -10.777 9.306 1.00 89.62 100 ALA A C 1
ATOM 809 O O . ALA A 1 100 ? -6.874 -11.364 8.508 1.00 89.62 100 ALA A O 1
ATOM 810 N N . LEU A 1 101 ? -6.419 -9.532 9.723 1.00 87.12 101 LEU A N 1
ATOM 811 C CA . LEU A 1 101 ? -7.618 -8.785 9.301 1.00 87.12 101 LEU A CA 1
ATOM 812 C C . LEU A 1 101 ? -7.697 -8.592 7.779 1.00 87.12 101 LEU A C 1
ATOM 814 O O . LEU A 1 101 ? -8.785 -8.543 7.209 1.00 87.12 101 LEU A O 1
ATOM 818 N N . MET A 1 102 ? -6.547 -8.490 7.112 1.00 84.50 102 MET A N 1
ATOM 819 C CA . MET A 1 102 ? -6.449 -8.320 5.661 1.00 84.50 102 MET A CA 1
ATOM 820 C C . MET A 1 102 ? -6.534 -9.632 4.875 1.00 84.50 102 MET A C 1
ATOM 822 O O . MET A 1 102 ? -6.438 -9.595 3.647 1.00 84.50 102 MET A O 1
ATOM 826 N N . ASN A 1 103 ? -6.694 -10.777 5.546 1.00 84.75 103 ASN A N 1
ATOM 827 C CA . ASN A 1 103 ? -6.503 -12.105 4.960 1.00 84.75 103 ASN A CA 1
ATOM 828 C C . ASN A 1 103 ? -5.132 -12.240 4.266 1.00 84.75 103 ASN A C 1
ATOM 830 O O . ASN A 1 103 ? -5.015 -12.762 3.162 1.00 84.75 103 ASN A O 1
ATOM 834 N N . ARG A 1 104 ? -4.095 -11.666 4.890 1.00 81.00 104 ARG A N 1
ATOM 835 C CA . ARG A 1 104 ? -2.703 -11.618 4.411 1.00 81.00 104 ARG A CA 1
ATOM 836 C C . ARG A 1 104 ? -2.491 -10.951 3.045 1.00 81.00 10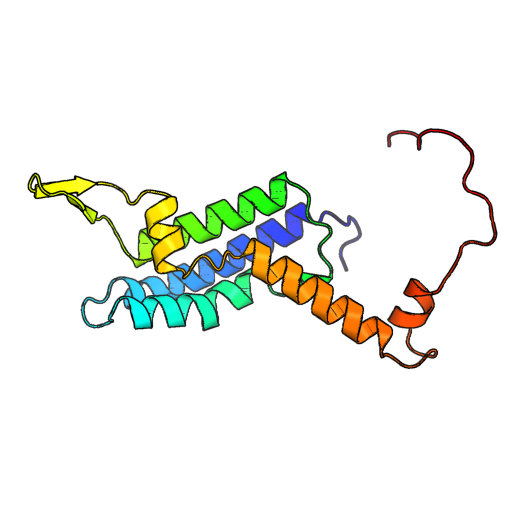4 ARG A C 1
ATOM 838 O O . ARG A 1 104 ? -1.380 -11.000 2.528 1.00 81.00 104 ARG A O 1
ATOM 845 N N . GLU A 1 105 ? -3.496 -10.269 2.497 1.00 86.81 105 GLU A N 1
ATOM 846 C CA . GLU A 1 105 ? -3.429 -9.581 1.206 1.00 86.81 105 GLU A CA 1
ATOM 847 C C . GLU A 1 105 ? -2.824 -8.173 1.357 1.00 86.81 105 GLU A C 1
ATOM 849 O O . GLU A 1 105 ? -3.527 -7.186 1.614 1.00 86.81 105 GLU A O 1
ATOM 854 N N . LYS A 1 106 ? -1.501 -8.085 1.196 1.00 89.62 106 LYS A N 1
ATOM 855 C CA . LYS A 1 106 ? -0.728 -6.838 1.330 1.00 89.62 106 LYS A CA 1
ATOM 856 C C . LYS A 1 106 ? -0.794 -6.004 0.053 1.00 89.62 106 LYS A C 1
ATOM 858 O O . LYS A 1 106 ? -0.719 -6.545 -1.051 1.00 89.62 106 LYS A O 1
ATOM 863 N N . ILE A 1 107 ? -0.782 -4.677 0.184 1.00 92.81 107 ILE A N 1
ATOM 864 C CA . ILE A 1 107 ? -0.758 -3.739 -0.955 1.00 92.81 107 ILE A CA 1
ATOM 865 C C . ILE A 1 107 ? 0.374 -4.046 -1.949 1.00 92.81 107 ILE A C 1
ATOM 867 O O . ILE A 1 107 ? 0.188 -3.979 -3.161 1.00 92.81 107 ILE A O 1
ATOM 871 N N . VAL A 1 108 ? 1.534 -4.469 -1.443 1.00 92.69 108 VAL A N 1
ATOM 872 C CA . VAL A 1 108 ? 2.707 -4.828 -2.252 1.00 92.69 108 VAL A CA 1
ATOM 873 C C . VAL A 1 108 ? 2.440 -6.048 -3.138 1.00 92.69 108 VAL A C 1
ATOM 875 O O . VAL A 1 108 ? 2.883 -6.081 -4.285 1.00 92.69 108 VAL A O 1
ATOM 878 N N . GLN A 1 109 ? 1.719 -7.051 -2.630 1.00 93.06 109 GLN A N 1
ATOM 879 C CA . GLN A 1 109 ? 1.370 -8.242 -3.410 1.00 93.06 109 GLN A CA 1
ATOM 880 C C . GLN A 1 109 ? 0.395 -7.887 -4.532 1.00 93.06 109 GLN A C 1
ATOM 882 O O . GLN A 1 109 ? 0.567 -8.358 -5.653 1.00 93.06 109 GLN A O 1
ATOM 887 N N . ILE A 1 110 ? -0.559 -6.991 -4.263 1.00 93.88 110 ILE A N 1
ATOM 888 C CA . ILE A 1 110 ? -1.480 -6.485 -5.286 1.00 93.88 110 ILE A CA 1
ATOM 889 C C . ILE A 1 110 ? -0.726 -5.742 -6.384 1.00 93.88 110 ILE A C 1
ATOM 891 O O . ILE A 1 110 ? -0.951 -6.011 -7.559 1.00 93.88 110 ILE A O 1
ATOM 895 N N . ILE A 1 111 ? 0.223 -4.874 -6.030 1.00 94.06 111 ILE A N 1
ATOM 896 C CA . ILE A 1 111 ? 1.042 -4.173 -7.026 1.00 94.06 111 ILE A CA 1
ATOM 897 C C . ILE A 1 111 ? 1.814 -5.165 -7.902 1.00 94.06 111 ILE A C 1
ATOM 899 O O . ILE A 1 111 ? 1.807 -5.041 -9.126 1.00 94.06 111 ILE A O 1
ATOM 903 N N . LYS A 1 112 ? 2.444 -6.181 -7.299 1.00 93.31 112 LYS A N 1
ATOM 904 C CA . LYS A 1 112 ? 3.136 -7.242 -8.049 1.00 93.31 112 LYS A CA 1
ATOM 905 C C . LYS A 1 112 ? 2.180 -7.994 -8.979 1.00 93.31 112 LYS A C 1
ATOM 907 O O . LYS A 1 112 ? 2.520 -8.218 -10.135 1.00 93.31 112 LYS A O 1
ATOM 912 N N . SER A 1 113 ? 0.985 -8.333 -8.497 1.00 93.81 113 SER A N 1
ATOM 913 C CA . SER A 1 113 ? -0.047 -8.999 -9.295 1.00 93.81 113 SER A CA 1
ATOM 914 C C . SER A 1 113 ? -0.491 -8.147 -10.489 1.00 93.81 113 SER A C 1
ATOM 916 O O . SER A 1 113 ? -0.551 -8.659 -11.603 1.00 93.81 113 SER A O 1
ATOM 918 N N . GLN A 1 114 ? -0.716 -6.841 -10.302 1.00 93.94 114 GLN A N 1
ATOM 919 C CA . GLN A 1 114 ? -1.072 -5.934 -11.402 1.00 93.94 114 GLN A CA 1
ATOM 920 C C . GLN A 1 114 ? 0.056 -5.808 -12.428 1.00 93.94 114 GLN A C 1
ATOM 922 O O . GLN A 1 114 ? -0.194 -5.900 -13.624 1.00 93.94 114 GLN A O 1
ATOM 927 N N . ARG A 1 115 ? 1.314 -5.709 -11.982 1.00 93.69 115 ARG A N 1
ATOM 928 C CA . ARG A 1 115 ? 2.473 -5.701 -12.890 1.00 93.69 115 ARG A CA 1
ATOM 929 C C . ARG A 1 115 ? 2.562 -6.975 -13.731 1.00 93.69 115 ARG A C 1
ATOM 931 O O . ARG A 1 115 ? 2.806 -6.889 -14.929 1.00 93.69 115 ARG A O 1
ATOM 938 N N . LEU A 1 116 ? 2.335 -8.144 -13.128 1.00 93.81 116 LEU A N 1
ATOM 939 C CA . LEU A 1 116 ? 2.305 -9.417 -13.857 1.00 93.81 116 LEU A CA 1
ATOM 940 C C . LEU A 1 116 ? 1.123 -9.495 -14.826 1.00 93.81 116 LEU A C 1
ATOM 942 O O . LEU A 1 116 ? 1.281 -9.948 -15.957 1.00 93.81 116 LEU A O 1
ATOM 946 N N . ARG A 1 117 ? -0.054 -9.016 -14.411 1.00 95.31 117 ARG A N 1
ATOM 947 C CA . ARG A 1 117 ? -1.236 -8.937 -15.274 1.00 95.31 117 ARG A CA 1
ATOM 948 C C . ARG A 1 117 ? -0.970 -8.055 -16.493 1.00 95.31 117 ARG A C 1
ATOM 950 O O . ARG A 1 117 ? -1.286 -8.475 -17.604 1.00 95.31 117 ARG A O 1
ATOM 957 N N . TRP A 1 118 ? -0.366 -6.885 -16.290 1.00 93.31 118 TRP A N 1
ATOM 958 C CA . TRP A 1 118 ? 0.040 -5.979 -17.361 1.00 93.31 118 TRP A CA 1
ATOM 959 C C . TRP A 1 118 ? 1.075 -6.620 -18.284 1.00 93.31 118 TRP A C 1
ATOM 961 O O . TRP A 1 118 ? 0.885 -6.614 -19.495 1.00 93.31 118 TRP A O 1
ATOM 971 N N . ALA A 1 119 ? 2.114 -7.254 -17.735 1.00 92.44 119 ALA A N 1
ATOM 972 C CA . ALA A 1 119 ? 3.114 -7.964 -18.531 1.00 92.44 119 ALA A CA 1
ATOM 973 C C . ALA A 1 119 ? 2.477 -9.059 -19.405 1.00 92.44 119 ALA A C 1
ATOM 975 O O . ALA A 1 119 ? 2.733 -9.124 -20.603 1.00 92.44 119 ALA A O 1
ATOM 976 N N . GLY A 1 120 ? 1.573 -9.865 -18.839 1.00 94.44 120 GLY A N 1
ATOM 977 C CA . GLY A 1 120 ? 0.824 -10.860 -19.606 1.00 94.44 120 GLY A CA 1
ATOM 978 C C . GLY A 1 120 ? -0.114 -10.238 -20.646 1.00 94.44 120 GLY A C 1
ATOM 979 O O . GLY A 1 120 ? -0.322 -10.815 -21.709 1.00 94.44 120 GLY A O 1
ATOM 980 N N . HIS A 1 121 ? -0.686 -9.064 -20.367 1.00 94.12 121 HIS A N 1
ATOM 981 C CA . HIS A 1 121 ? -1.486 -8.331 -21.344 1.00 94.12 121 HIS A CA 1
ATOM 982 C C . HIS A 1 121 ? -0.631 -7.834 -22.514 1.00 94.12 121 HIS A C 1
ATOM 984 O O . HIS A 1 121 ? -1.029 -8.046 -23.655 1.00 94.12 121 HIS A O 1
ATOM 990 N N . VAL A 1 122 ? 0.547 -7.256 -22.243 1.00 94.06 122 VAL A N 1
ATOM 991 C CA . VAL A 1 122 ? 1.528 -6.868 -23.269 1.00 94.06 122 VAL A CA 1
ATOM 992 C C . VAL A 1 122 ? 1.935 -8.076 -24.101 1.00 94.06 122 VAL A C 1
ATOM 994 O O . VAL A 1 122 ? 1.958 -7.972 -25.321 1.00 94.06 122 VAL A O 1
ATOM 997 N N . GLU A 1 123 ? 2.168 -9.233 -23.478 1.00 93.44 123 GLU A N 1
ATOM 998 C CA . GLU A 1 123 ? 2.560 -10.441 -24.206 1.00 93.44 123 GLU A CA 1
ATOM 999 C C . GLU A 1 123 ? 1.507 -10.886 -25.229 1.00 93.44 123 GLU A C 1
ATOM 1001 O O . GLU A 1 123 ? 1.860 -11.254 -26.348 1.00 93.44 123 GLU A O 1
ATOM 1006 N N . ARG A 1 124 ? 0.220 -10.774 -24.878 1.00 94.88 124 ARG A N 1
ATOM 1007 C CA . ARG A 1 124 ? -0.914 -11.093 -25.760 1.00 94.88 124 ARG A CA 1
ATOM 1008 C C . ARG A 1 124 ? -1.233 -10.008 -26.795 1.00 94.88 124 ARG A C 1
ATOM 1010 O O . ARG A 1 124 ? -2.093 -10.233 -27.644 1.00 94.88 124 ARG A O 1
ATOM 1017 N N . MET A 1 125 ? -0.615 -8.826 -26.724 1.00 95.62 125 MET A N 1
ATOM 1018 C CA . MET A 1 125 ? -0.859 -7.768 -27.708 1.00 95.62 125 MET A CA 1
ATOM 1019 C C . MET A 1 125 ? -0.335 -8.163 -29.093 1.00 95.62 125 MET A C 1
ATOM 1021 O O . MET A 1 125 ? 0.685 -8.835 -29.229 1.00 95.62 125 MET A O 1
ATOM 1025 N N . GLY A 1 126 ? -0.997 -7.663 -30.139 1.00 94.31 126 GLY A N 1
ATOM 1026 C CA . GLY A 1 126 ? -0.493 -7.778 -31.506 1.00 94.31 126 GLY A CA 1
ATOM 1027 C C . GLY A 1 126 ? 0.866 -7.090 -31.680 1.00 94.31 126 GLY A C 1
ATOM 1028 O O . GLY A 1 126 ? 1.132 -6.051 -31.070 1.00 94.31 126 GLY A O 1
ATOM 1029 N N . LYS A 1 127 ? 1.706 -7.641 -32.565 1.00 91.94 127 LYS A N 1
ATOM 1030 C CA . LYS A 1 127 ? 3.093 -7.194 -32.810 1.00 91.94 127 LYS A CA 1
ATOM 1031 C C . LYS A 1 127 ? 3.222 -5.730 -33.246 1.00 91.94 127 LYS A C 1
ATOM 1033 O O . LYS A 1 127 ? 4.273 -5.139 -33.060 1.00 91.94 127 LYS A O 1
ATOM 1038 N N . ASN A 1 128 ? 2.152 -5.127 -33.761 1.00 93.75 128 ASN A N 1
ATOM 1039 C CA . ASN A 1 128 ? 2.147 -3.733 -34.219 1.00 93.75 128 ASN A CA 1
ATOM 1040 C C . ASN A 1 128 ? 1.983 -2.721 -33.068 1.00 93.75 128 ASN A C 1
ATOM 1042 O O . ASN A 1 128 ? 2.044 -1.512 -33.280 1.00 93.75 128 ASN A O 1
ATOM 1046 N N . ARG A 1 129 ? 1.720 -3.183 -31.838 1.00 93.19 129 ARG A N 1
ATOM 1047 C CA . ARG A 1 129 ? 1.497 -2.308 -30.681 1.00 93.19 129 ARG A CA 1
ATOM 1048 C C . ARG A 1 129 ? 2.832 -1.839 -30.108 1.00 93.19 129 ARG A C 1
ATOM 1050 O O . ARG A 1 129 ? 3.679 -2.660 -29.773 1.00 93.19 129 ARG A O 1
ATOM 1057 N N . ALA A 1 130 ? 2.974 -0.532 -29.883 1.00 92.19 130 ALA A N 1
ATOM 1058 C CA . ALA A 1 130 ? 4.206 0.060 -29.349 1.00 92.19 130 ALA A CA 1
ATOM 1059 C C . ALA A 1 130 ? 4.739 -0.609 -28.059 1.00 92.19 130 ALA A C 1
ATOM 1061 O O . ALA A 1 130 ? 5.942 -0.858 -28.001 1.00 92.19 130 ALA A O 1
ATOM 1062 N N . PRO A 1 131 ? 3.909 -0.979 -27.055 1.00 90.69 131 PRO A N 1
ATOM 1063 C CA . PRO A 1 131 ? 4.407 -1.699 -25.880 1.00 90.69 131 PRO A CA 1
ATOM 1064 C C . PRO A 1 131 ? 5.003 -3.075 -26.207 1.00 90.69 131 PRO A C 1
ATOM 1066 O O . PRO A 1 131 ? 6.010 -3.445 -25.609 1.00 90.69 131 PRO A O 1
ATOM 1069 N N . LYS A 1 132 ? 4.422 -3.816 -27.165 1.00 93.25 132 LYS A N 1
ATOM 1070 C CA . LYS A 1 132 ? 4.931 -5.124 -27.608 1.00 93.25 132 LYS A CA 1
ATOM 1071 C C . LYS A 1 132 ? 6.247 -4.955 -28.363 1.00 93.25 132 LYS A C 1
ATOM 1073 O O . LYS A 1 132 ? 7.228 -5.581 -27.992 1.00 93.25 132 LYS A O 1
ATOM 1078 N N . ILE A 1 133 ? 6.294 -4.020 -29.315 1.00 92.31 133 ILE A N 1
ATOM 1079 C CA . ILE A 1 133 ? 7.515 -3.683 -30.067 1.00 92.31 133 ILE A CA 1
ATOM 1080 C C . ILE A 1 133 ? 8.649 -3.318 -29.111 1.00 92.31 133 ILE A C 1
ATOM 1082 O O . ILE A 1 133 ? 9.734 -3.872 -29.212 1.00 92.31 133 ILE A O 1
ATOM 1086 N N . MET A 1 134 ? 8.395 -2.419 -28.155 1.00 90.38 134 MET A N 1
ATOM 1087 C CA . MET A 1 134 ? 9.399 -1.992 -27.177 1.00 90.38 134 MET A CA 1
ATOM 1088 C C . MET A 1 134 ? 9.871 -3.145 -26.279 1.00 90.38 134 MET A C 1
ATOM 1090 O O . MET A 1 134 ? 11.039 -3.185 -25.905 1.00 90.38 134 MET A O 1
ATOM 1094 N N . THR A 1 135 ? 8.977 -4.071 -25.926 1.00 88.00 135 THR A N 1
ATOM 1095 C CA . THR A 1 135 ? 9.313 -5.237 -25.090 1.00 88.00 135 THR A CA 1
ATOM 1096 C C . THR A 1 135 ? 10.142 -6.266 -25.860 1.00 88.00 135 THR A C 1
ATOM 1098 O O . THR A 1 135 ? 11.101 -6.808 -25.314 1.00 88.00 135 THR A O 1
ATOM 1101 N N . ASP A 1 136 ? 9.803 -6.504 -27.127 1.00 89.31 136 ASP A N 1
ATOM 1102 C CA . ASP A 1 136 ? 10.495 -7.454 -28.004 1.00 89.31 136 ASP A CA 1
ATOM 1103 C C . ASP A 1 136 ? 11.810 -6.887 -28.565 1.00 89.31 136 ASP A C 1
ATOM 1105 O O . ASP A 1 136 ? 12.666 -7.640 -29.043 1.00 89.31 136 ASP A O 1
ATOM 1109 N N . TRP A 1 137 ? 11.978 -5.561 -28.527 1.00 89.62 137 TRP A N 1
ATOM 1110 C CA . TRP A 1 137 ? 13.133 -4.874 -29.085 1.00 89.62 137 TRP A CA 1
ATOM 1111 C C . TRP A 1 137 ? 14.432 -5.306 -28.399 1.00 89.62 137 TRP A C 1
ATOM 1113 O O . TRP A 1 137 ? 14.596 -5.215 -27.181 1.00 89.62 137 TRP A O 1
ATOM 1123 N N . LYS A 1 138 ? 15.398 -5.740 -29.213 1.00 85.25 138 LYS A N 1
ATOM 1124 C CA . LYS A 1 138 ? 16.746 -6.106 -28.773 1.00 85.25 138 LYS A CA 1
ATOM 1125 C C . LYS A 1 138 ? 17.749 -5.107 -29.352 1.00 85.25 138 LYS A C 1
ATOM 1127 O O . LYS A 1 138 ? 17.743 -4.894 -30.564 1.00 85.25 138 LYS A O 1
ATOM 1132 N N . PRO A 1 139 ? 18.630 -4.507 -28.533 1.00 83.81 139 PRO A N 1
ATOM 1133 C CA . PRO A 1 139 ? 19.663 -3.615 -29.041 1.00 83.81 139 PRO A CA 1
ATOM 1134 C C . PRO A 1 139 ? 20.649 -4.378 -29.935 1.00 83.81 139 PRO A C 1
ATOM 1136 O O . PRO A 1 139 ? 21.138 -5.443 -29.562 1.00 83.81 139 PRO A O 1
ATOM 1139 N N . GLN A 1 140 ? 20.979 -3.797 -31.092 1.00 79.75 140 GLN A N 1
ATOM 1140 C CA . GLN A 1 140 ? 21.921 -4.372 -32.063 1.00 79.75 140 GLN A CA 1
ATOM 1141 C C . GLN A 1 140 ? 23.356 -4.476 -31.506 1.00 79.75 140 GLN A C 1
ATOM 1143 O O . GLN A 1 140 ? 24.139 -5.323 -31.929 1.00 79.75 140 GLN A O 1
ATOM 1148 N N . GLN A 1 141 ? 23.720 -3.598 -30.565 1.00 80.06 141 GLN A N 1
ATOM 1149 C CA . GLN A 1 141 ? 25.069 -3.525 -30.005 1.00 80.06 141 GLN A CA 1
ATOM 1150 C C . GLN A 1 141 ? 25.225 -4.360 -28.731 1.00 80.06 141 GLN A C 1
ATOM 1152 O O . GLN A 1 141 ? 24.357 -4.384 -27.855 1.00 80.06 141 GLN A O 1
ATOM 1157 N N . ARG A 1 142 ? 26.392 -5.002 -28.590 1.00 75.06 142 ARG A N 1
ATOM 1158 C CA . ARG A 1 142 ? 26.782 -5.685 -27.353 1.00 75.06 142 ARG A CA 1
ATOM 1159 C C . ARG A 1 142 ? 27.056 -4.654 -26.262 1.00 75.06 142 ARG A C 1
ATOM 1161 O O . ARG A 1 142 ? 27.863 -3.747 -26.442 1.00 75.06 142 ARG A O 1
ATOM 1168 N N . ARG A 1 143 ? 26.421 -4.828 -25.101 1.00 74.19 143 ARG A N 1
ATOM 1169 C CA . ARG A 1 143 ? 26.738 -4.037 -23.906 1.00 74.19 143 ARG A CA 1
ATOM 1170 C C . ARG A 1 143 ? 28.223 -4.246 -23.556 1.00 74.19 143 ARG A C 1
ATOM 1172 O O . ARG A 1 143 ? 28.634 -5.406 -23.462 1.00 74.19 143 ARG A O 1
ATOM 1179 N N . PRO A 1 144 ? 29.021 -3.181 -23.349 1.00 77.38 144 PRO A N 1
ATOM 1180 C CA . PRO A 1 144 ? 30.413 -3.319 -22.938 1.00 77.38 144 PRO A CA 1
ATOM 1181 C C . PRO A 1 144 ? 30.521 -4.167 -21.671 1.00 77.38 144 PRO A C 1
ATOM 1183 O O . PRO A 1 144 ? 29.683 -4.057 -20.770 1.00 77.38 144 PRO A O 1
ATOM 1186 N N . ARG A 1 145 ? 31.550 -5.016 -21.594 1.00 78.81 145 ARG A N 1
ATOM 1187 C CA . ARG A 1 145 ? 31.850 -5.753 -20.364 1.00 78.81 145 ARG A CA 1
ATOM 1188 C C . ARG A 1 145 ? 32.267 -4.747 -19.289 1.00 78.81 145 ARG A C 1
ATOM 1190 O O . ARG A 1 145 ? 33.132 -3.914 -19.533 1.00 78.81 145 ARG A O 1
ATOM 1197 N N . GLY A 1 146 ? 31.651 -4.826 -18.112 1.00 79.94 146 GLY A N 1
ATOM 1198 C CA . GLY A 1 146 ? 31.976 -3.967 -16.973 1.00 79.94 146 GLY A CA 1
ATOM 1199 C C . GLY A 1 146 ? 30.766 -3.277 -16.347 1.00 79.94 146 GLY A C 1
ATOM 1200 O O . GLY A 1 146 ? 29.651 -3.282 -16.874 1.00 79.94 146 GLY A O 1
ATOM 1201 N N . ARG A 1 147 ? 30.986 -2.694 -15.167 1.00 79.75 147 ARG A N 1
ATOM 1202 C CA . ARG A 1 147 ? 29.957 -1.972 -14.414 1.00 79.75 147 ARG A CA 1
ATOM 1203 C C . ARG A 1 147 ? 29.595 -0.664 -15.139 1.00 79.75 147 ARG A C 1
ATOM 1205 O O . ARG A 1 147 ? 30.499 0.063 -15.542 1.00 79.75 147 ARG A O 1
ATOM 1212 N N . PRO A 1 148 ? 28.305 -0.303 -15.243 1.00 76.94 148 PRO A N 1
ATOM 1213 C CA . PRO A 1 148 ? 27.903 1.027 -15.694 1.00 76.94 148 PRO A CA 1
ATOM 1214 C C . PRO A 1 148 ? 28.562 2.117 -14.841 1.00 76.94 148 PRO A C 1
ATOM 1216 O O . PRO A 1 148 ? 28.597 1.996 -13.612 1.00 76.94 148 PRO A O 1
ATOM 1219 N N . ARG A 1 149 ? 29.062 3.185 -15.476 1.00 74.06 149 ARG A N 1
ATOM 1220 C CA . ARG A 1 149 ? 29.568 4.363 -14.756 1.00 74.06 149 ARG A CA 1
ATOM 1221 C C . ARG A 1 149 ? 28.461 4.890 -13.839 1.00 74.06 149 ARG A C 1
ATOM 1223 O O . ARG A 1 149 ? 27.326 5.063 -14.284 1.00 74.06 149 ARG A O 1
ATOM 1230 N N . LYS A 1 150 ? 28.771 5.087 -12.553 1.00 67.88 150 LYS A N 1
ATOM 1231 C CA . LYS A 1 150 ? 27.841 5.752 -11.631 1.00 67.88 150 LYS A CA 1
ATOM 1232 C C . LYS A 1 150 ? 27.669 7.193 -12.112 1.00 67.88 150 LYS A C 1
ATOM 1234 O O . LYS A 1 150 ? 28.661 7.839 -12.438 1.00 67.88 150 LYS A O 1
ATOM 1239 N N . ARG A 1 151 ? 26.415 7.619 -12.224 1.00 54.19 151 ARG A N 1
ATOM 1240 C CA . ARG A 1 151 ? 26.025 8.981 -12.583 1.00 54.19 151 ARG A CA 1
ATOM 1241 C C . ARG A 1 151 ? 25.984 9.855 -11.340 1.00 54.19 151 ARG A C 1
ATOM 1243 O O . ARG A 1 151 ? 25.683 9.283 -10.267 1.00 54.19 151 ARG A O 1
#

Organism: NCBI:txid151541